Protein AF-J9FXJ0-F1 (afdb_monomer_lite)

pLDDT: mean 94.25, std 7.87, range [60.91, 98.75]

Organism: NCBI:txid749906

Structure (mmCIF, N/CA/C/O backbone):
data_AF-J9FXJ0-F1
#
_entry.id   AF-J9FXJ0-F1
#
loop_
_atom_site.group_PDB
_atom_site.id
_atom_site.type_symbol
_atom_site.label_atom_id
_atom_site.label_alt_id
_atom_site.label_comp_id
_atom_site.label_asym_id
_atom_site.label_entity_id
_atom_site.label_seq_id
_atom_site.pdbx_PDB_ins_code
_atom_site.Cartn_x
_atom_site.Cartn_y
_atom_site.Cartn_z
_atom_site.occupancy
_atom_site.B_iso_or_equiv
_atom_site.auth_seq_id
_atom_site.auth_comp_id
_atom_site.auth_asym_id
_atom_site.auth_atom_id
_atom_site.pdbx_PDB_model_num
ATOM 1 N N . MET A 1 1 ? 8.052 -10.373 -17.684 1.00 60.91 1 MET A N 1
ATOM 2 C CA . MET A 1 1 ? 6.756 -9.693 -17.441 1.00 60.91 1 MET A CA 1
ATOM 3 C C . MET A 1 1 ? 5.986 -10.230 -16.229 1.00 60.91 1 MET A C 1
ATOM 5 O O . MET A 1 1 ? 5.400 -9.420 -15.525 1.00 60.91 1 MET A O 1
ATOM 9 N N . GLY A 1 2 ? 6.023 -11.539 -15.926 1.00 86.44 2 GLY A N 1
ATOM 10 C CA . GLY A 1 2 ? 5.224 -12.137 -14.838 1.00 86.44 2 GLY A CA 1
ATOM 11 C C . GLY A 1 2 ? 5.478 -11.583 -13.428 1.00 86.44 2 GLY A C 1
ATOM 12 O O . GLY A 1 2 ? 4.529 -11.207 -12.755 1.00 86.44 2 GLY A O 1
ATOM 13 N N . LEU A 1 3 ? 6.739 -11.452 -12.996 1.00 92.50 3 LEU A N 1
ATOM 14 C CA . LEU A 1 3 ? 7.059 -11.000 -11.630 1.00 92.50 3 LEU A CA 1
ATOM 15 C C . LEU A 1 3 ? 6.581 -9.567 -11.343 1.00 92.50 3 LEU A C 1
ATOM 17 O O . LEU A 1 3 ? 5.993 -9.305 -10.300 1.00 92.50 3 LEU A O 1
ATOM 21 N N . ARG A 1 4 ? 6.805 -8.640 -12.282 1.00 94.12 4 ARG A N 1
ATOM 22 C CA . ARG A 1 4 ? 6.377 -7.241 -12.138 1.00 94.12 4 ARG A CA 1
ATOM 23 C C . ARG A 1 4 ? 4.856 -7.137 -12.057 1.00 94.12 4 ARG A C 1
ATOM 25 O O . ARG A 1 4 ? 4.350 -6.460 -11.173 1.00 94.12 4 ARG A O 1
ATOM 32 N N . ALA A 1 5 ? 4.142 -7.835 -12.941 1.00 95.56 5 ALA A N 1
ATOM 33 C CA . ALA A 1 5 ? 2.683 -7.875 -12.916 1.00 95.56 5 ALA A CA 1
ATOM 34 C C . ALA A 1 5 ? 2.150 -8.504 -11.617 1.00 95.56 5 ALA A C 1
ATOM 36 O O . ALA A 1 5 ? 1.239 -7.954 -11.006 1.00 95.56 5 ALA A O 1
ATOM 37 N N . ALA A 1 6 ? 2.761 -9.599 -11.150 1.00 97.25 6 ALA A N 1
ATOM 38 C CA . ALA A 1 6 ? 2.395 -10.248 -9.893 1.00 97.25 6 ALA A CA 1
ATOM 39 C C . ALA A 1 6 ? 2.615 -9.332 -8.677 1.00 97.25 6 ALA A C 1
ATOM 41 O O . ALA A 1 6 ? 1.778 -9.298 -7.775 1.00 97.25 6 ALA A O 1
ATOM 42 N N . LEU A 1 7 ? 3.699 -8.550 -8.666 1.00 96.38 7 LEU A N 1
ATOM 43 C CA . LEU A 1 7 ? 3.995 -7.601 -7.593 1.00 96.38 7 LEU A CA 1
ATOM 44 C C . LEU A 1 7 ? 3.002 -6.426 -7.584 1.00 96.38 7 LEU A C 1
ATOM 46 O O . LEU A 1 7 ? 2.478 -6.087 -6.524 1.00 96.38 7 LEU A O 1
ATOM 50 N N . ILE A 1 8 ? 2.679 -5.864 -8.758 1.00 97.88 8 ILE A N 1
ATOM 51 C CA . ILE A 1 8 ? 1.639 -4.828 -8.906 1.00 97.88 8 ILE A CA 1
ATOM 52 C C . ILE A 1 8 ? 0.290 -5.361 -8.408 1.00 97.88 8 ILE A C 1
ATOM 54 O O . ILE A 1 8 ? -0.353 -4.715 -7.585 1.00 97.88 8 ILE A O 1
ATOM 58 N N . ALA A 1 9 ? -0.119 -6.550 -8.862 1.00 98.06 9 ALA A N 1
ATOM 59 C CA . ALA A 1 9 ? -1.387 -7.159 -8.470 1.00 98.06 9 ALA A CA 1
ATOM 60 C C . ALA A 1 9 ? -1.454 -7.426 -6.959 1.00 98.06 9 ALA A C 1
ATOM 62 O O . ALA A 1 9 ? -2.456 -7.109 -6.323 1.00 98.06 9 ALA A O 1
ATOM 63 N N . SER A 1 10 ? -0.372 -7.942 -6.371 1.00 98.31 10 SER A N 1
ATOM 64 C CA . SER A 1 10 ? -0.287 -8.195 -4.928 1.00 98.31 10 SER A CA 1
ATOM 65 C C . SER A 1 10 ? -0.443 -6.906 -4.123 1.00 98.31 10 SER A C 1
ATOM 67 O O . SER A 1 10 ? -1.301 -6.832 -3.244 1.00 98.31 10 SER A O 1
ATOM 69 N N . PHE A 1 11 ? 0.331 -5.863 -4.445 1.00 98.31 11 PHE A N 1
ATOM 70 C CA . PHE A 1 11 ? 0.222 -4.575 -3.757 1.00 98.31 11 PHE A CA 1
ATOM 71 C C . PHE A 1 11 ? -1.148 -3.926 -3.939 1.00 98.31 11 PHE A C 1
ATOM 73 O O . PHE A 1 11 ? -1.686 -3.372 -2.981 1.00 98.31 11 PHE A O 1
ATOM 80 N N . PHE A 1 12 ? -1.740 -4.041 -5.128 1.00 98.50 12 PHE A N 1
ATOM 81 C CA . PHE A 1 12 ? -3.064 -3.500 -5.400 1.00 98.50 12 PHE A CA 1
ATOM 82 C C . PHE A 1 12 ? -4.155 -4.186 -4.570 1.00 98.50 12 PHE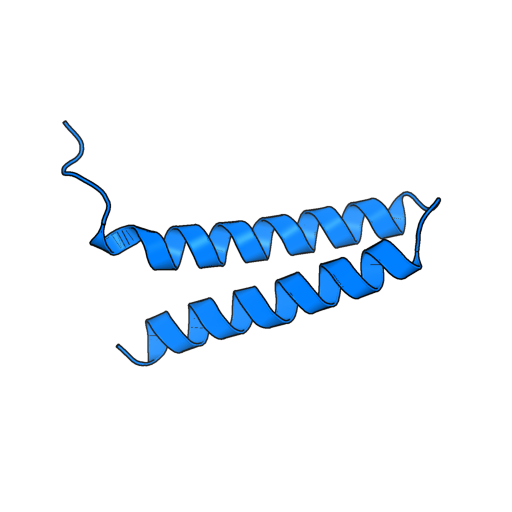 A C 1
ATOM 84 O O . PHE A 1 12 ? -4.922 -3.513 -3.881 1.00 98.50 12 PHE A O 1
ATOM 91 N N . LEU A 1 13 ? -4.198 -5.521 -4.587 1.00 98.69 13 LEU A N 1
ATOM 92 C CA . LEU A 1 13 ? -5.206 -6.297 -3.862 1.00 98.69 13 LEU A CA 1
ATOM 93 C C . LEU A 1 13 ? -5.075 -6.118 -2.347 1.00 98.69 13 LEU A C 1
ATOM 95 O O . LEU A 1 13 ? -6.071 -5.872 -1.667 1.00 98.69 13 LEU A O 1
ATOM 99 N N . ILE A 1 14 ? -3.849 -6.182 -1.817 1.00 98.69 14 ILE A N 1
ATOM 100 C CA . ILE A 1 14 ? -3.601 -5.971 -0.385 1.00 98.69 14 ILE A CA 1
ATOM 101 C C . ILE A 1 14 ? -3.964 -4.533 -0.001 1.00 98.69 14 ILE A C 1
ATOM 103 O O . ILE A 1 14 ? -4.696 -4.330 0.967 1.00 98.69 14 ILE A O 1
ATOM 107 N N . GLY A 1 15 ? -3.513 -3.539 -0.771 1.00 98.56 15 GLY A N 1
ATOM 108 C CA . GLY A 1 15 ? -3.811 -2.130 -0.521 1.00 98.56 15 GLY A CA 1
ATOM 109 C C . GLY A 1 15 ? -5.312 -1.842 -0.503 1.00 98.56 15 GLY A C 1
ATOM 110 O O . GLY A 1 15 ? -5.805 -1.207 0.429 1.00 98.56 15 GLY A O 1
ATOM 111 N N . MET A 1 16 ? -6.061 -2.384 -1.467 1.00 98.62 16 MET A N 1
ATOM 112 C CA . MET A 1 16 ? -7.519 -2.252 -1.526 1.00 98.62 16 MET A CA 1
ATOM 113 C C . MET A 1 16 ? -8.212 -2.917 -0.329 1.00 98.62 16 MET A C 1
ATOM 115 O O . MET A 1 16 ? -9.089 -2.306 0.283 1.00 98.62 16 MET A O 1
ATOM 119 N N . CYS A 1 17 ? -7.791 -4.125 0.058 1.00 98.69 17 CYS A N 1
ATOM 120 C CA . CYS A 1 17 ? -8.296 -4.787 1.262 1.00 98.69 17 CYS A CA 1
ATOM 121 C C . CYS A 1 17 ? -8.070 -3.935 2.518 1.00 98.69 17 CYS A C 1
ATOM 123 O O . CYS A 1 17 ? -8.993 -3.775 3.318 1.00 98.69 17 CYS A O 1
ATOM 125 N N . LEU A 1 18 ? -6.880 -3.345 2.679 1.00 98.56 18 LEU A N 1
ATOM 126 C CA . LEU A 1 18 ? -6.583 -2.464 3.810 1.00 98.56 18 LEU A CA 1
ATOM 127 C C . LEU A 1 18 ? -7.458 -1.206 3.800 1.00 98.56 18 LEU A C 1
ATOM 129 O O . LEU A 1 18 ? -7.968 -0.834 4.854 1.00 98.56 18 LEU A O 1
ATOM 133 N N . LEU A 1 19 ? -7.710 -0.588 2.640 1.00 98.25 19 LEU A N 1
ATOM 134 C CA . LEU A 1 19 ? -8.636 0.549 2.559 1.00 98.25 19 LEU A CA 1
ATOM 135 C C . LEU A 1 19 ? -10.049 0.173 3.009 1.00 98.25 19 LEU A C 1
ATOM 137 O O . LEU A 1 19 ? -10.649 0.903 3.795 1.00 98.25 19 LEU A O 1
ATOM 141 N N . ILE A 1 20 ? -10.567 -0.973 2.558 1.00 98.31 20 ILE A N 1
ATOM 142 C CA . ILE A 1 20 ? -11.907 -1.447 2.937 1.00 98.31 20 ILE A CA 1
ATOM 143 C C . ILE A 1 20 ? -11.970 -1.736 4.443 1.00 98.31 20 ILE A C 1
ATOM 145 O O . ILE A 1 20 ? -12.937 -1.355 5.104 1.00 98.31 20 ILE A O 1
ATOM 149 N N . VAL A 1 21 ? -10.945 -2.386 5.001 1.00 97.88 21 VAL A N 1
ATOM 150 C CA . VAL A 1 21 ? -10.866 -2.677 6.442 1.00 97.88 21 VAL A CA 1
ATOM 151 C C . VAL A 1 21 ? -10.771 -1.389 7.256 1.00 97.88 21 VAL A C 1
ATOM 153 O O . VAL A 1 21 ? -11.540 -1.208 8.198 1.00 97.88 21 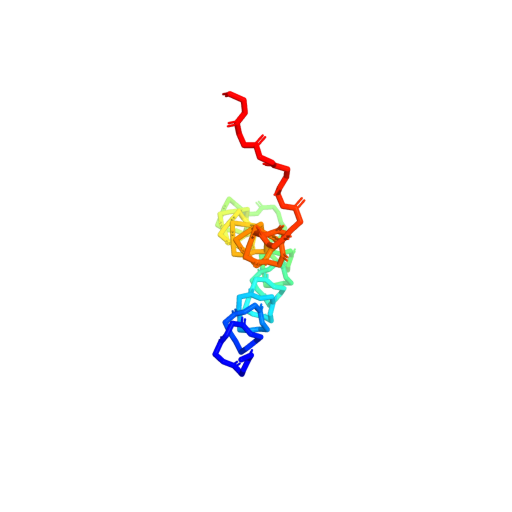VAL A O 1
ATOM 156 N N . GLY A 1 22 ? -9.876 -0.476 6.884 1.00 97.62 22 GLY A N 1
ATOM 157 C CA . GLY A 1 22 ? -9.702 0.793 7.581 1.00 97.62 22 GLY A CA 1
ATOM 158 C C . GLY A 1 22 ? -10.949 1.678 7.508 1.00 97.62 22 GLY A C 1
ATOM 159 O O . GLY A 1 22 ? -11.334 2.272 8.515 1.00 97.62 22 GLY A O 1
ATOM 160 N N . TRP A 1 23 ? -11.655 1.685 6.372 1.00 97.44 23 TRP A N 1
ATOM 161 C CA . TRP A 1 23 ? -12.912 2.422 6.214 1.00 97.44 23 TRP A CA 1
ATOM 162 C C . TRP A 1 23 ? -14.030 1.882 7.116 1.00 97.44 23 TRP A C 1
ATOM 164 O O . TRP A 1 23 ? -14.773 2.659 7.720 1.00 97.44 23 TRP A O 1
ATOM 174 N N . LYS A 1 24 ? -14.102 0.560 7.318 1.00 96.88 24 LYS A N 1
ATOM 175 C CA . LYS A 1 24 ? -15.027 -0.047 8.295 1.00 96.88 24 LYS A CA 1
ATOM 176 C C . LYS A 1 24 ? -14.752 0.375 9.746 1.00 96.88 24 LYS A C 1
ATOM 178 O O . LYS A 1 24 ? -15.605 0.166 10.601 1.00 96.88 24 LYS A O 1
ATOM 183 N N . MET A 1 25 ? -13.602 0.990 10.027 1.00 96.38 25 MET A N 1
ATOM 184 C CA . MET A 1 25 ? -13.205 1.508 11.342 1.00 96.38 25 MET A CA 1
ATOM 185 C C . MET A 1 25 ? -13.313 3.045 11.426 1.00 96.38 25 MET A C 1
ATOM 187 O O . MET A 1 25 ? -12.577 3.682 12.184 1.00 96.38 25 MET A O 1
ATOM 191 N N . THR A 1 26 ? -14.204 3.656 10.635 1.00 91.38 26 THR A N 1
ATOM 192 C CA . THR A 1 26 ? -14.427 5.113 10.608 1.00 91.38 26 THR A CA 1
ATOM 193 C C . THR A 1 26 ? -14.657 5.674 12.018 1.00 91.38 26 THR A C 1
ATOM 195 O O . THR A 1 26 ? -15.390 5.101 12.820 1.00 91.38 26 THR A O 1
ATOM 198 N N . GLY A 1 27 ? -14.007 6.800 12.327 1.00 91.69 27 GLY A N 1
ATOM 199 C CA . GLY A 1 27 ? -14.013 7.417 13.660 1.00 91.69 27 GLY A CA 1
ATOM 200 C C . GLY A 1 27 ? -12.901 6.921 14.592 1.00 91.69 27 GLY A C 1
ATOM 201 O O . GLY A 1 27 ? -12.739 7.466 15.681 1.00 91.69 27 GLY A O 1
ATOM 202 N N . GLN A 1 28 ? -12.095 5.938 14.173 1.00 95.81 28 GLN A N 1
ATOM 203 C CA . GLN A 1 28 ? -10.932 5.462 14.926 1.00 95.81 28 GLN A CA 1
ATOM 204 C C . GLN A 1 28 ? -9.619 5.835 14.229 1.00 95.81 28 GLN A C 1
ATOM 206 O O . GLN A 1 28 ? -9.425 5.545 13.048 1.00 95.81 28 GLN A O 1
ATOM 211 N N . LEU A 1 29 ? -8.653 6.370 14.988 1.00 97.25 29 LEU A N 1
ATOM 212 C CA . LEU A 1 29 ? -7.312 6.689 14.472 1.00 97.25 29 LEU A CA 1
ATOM 213 C C . LEU A 1 29 ? -6.593 5.451 13.905 1.00 97.25 29 LEU A C 1
ATOM 215 O O . LEU A 1 29 ? -5.847 5.544 12.935 1.00 97.25 29 LEU A O 1
ATOM 219 N N . LYS A 1 30 ? -6.866 4.269 14.471 1.00 96.75 30 LYS A N 1
ATOM 220 C CA . LYS A 1 30 ? -6.357 2.987 13.963 1.00 96.75 30 LYS A CA 1
ATOM 221 C C . LYS A 1 30 ? -6.840 2.700 12.539 1.00 96.75 30 LYS A C 1
ATOM 223 O O . LYS A 1 30 ? -6.042 2.271 11.712 1.00 96.75 30 LYS A O 1
ATOM 228 N N . GLY A 1 31 ? -8.115 2.977 12.251 1.00 97.50 31 GLY A N 1
ATOM 229 C CA . GLY A 1 31 ? -8.687 2.840 10.911 1.00 97.50 31 GLY A CA 1
ATOM 230 C C . GLY A 1 31 ? -7.970 3.732 9.906 1.00 97.50 31 GLY A C 1
ATOM 231 O O . GLY A 1 31 ? -7.530 3.252 8.865 1.00 97.50 31 GLY A O 1
ATOM 232 N N . LEU A 1 32 ? -7.738 4.996 10.277 1.00 97.50 32 LEU A N 1
ATOM 233 C CA . LEU A 1 32 ? -6.960 5.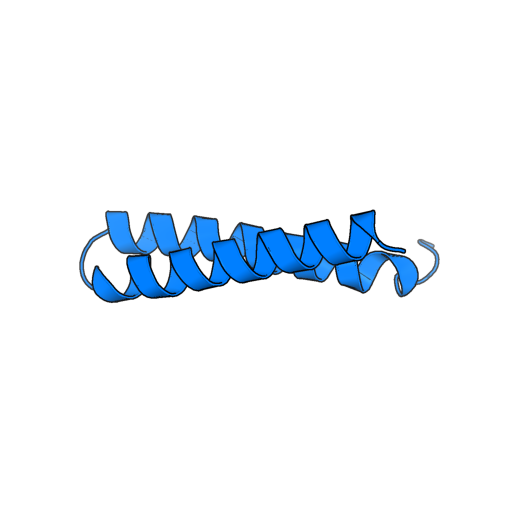932 9.463 1.00 97.50 32 LEU A CA 1
ATOM 234 C C . LEU A 1 32 ? -5.535 5.420 9.198 1.00 97.50 32 LEU A C 1
ATOM 236 O O . LEU A 1 32 ? -5.087 5.434 8.055 1.00 97.50 32 LEU A O 1
ATOM 240 N N . GLY A 1 33 ? -4.840 4.916 10.223 1.00 97.88 33 GLY A N 1
ATOM 241 C CA . GLY A 1 33 ? -3.500 4.340 10.067 1.00 97.88 33 GLY A CA 1
ATOM 242 C C . GLY A 1 33 ? -3.466 3.176 9.070 1.00 97.88 33 GLY A C 1
ATOM 243 O O . GLY A 1 33 ? -2.603 3.138 8.195 1.00 97.88 33 GLY A O 1
ATOM 244 N N . ILE A 1 34 ? -4.444 2.268 9.139 1.00 98.38 34 ILE A N 1
ATOM 245 C CA . ILE A 1 34 ? -4.583 1.154 8.187 1.00 98.38 34 ILE A CA 1
ATOM 246 C C . ILE A 1 34 ? -4.826 1.675 6.765 1.00 98.38 34 ILE A C 1
ATOM 248 O O . ILE A 1 34 ? -4.211 1.180 5.818 1.00 98.38 34 ILE A O 1
ATOM 252 N N . MET A 1 35 ? -5.682 2.689 6.607 1.00 98.25 35 MET A N 1
ATOM 253 C CA . MET A 1 35 ? -5.942 3.292 5.298 1.00 98.25 35 MET A CA 1
ATOM 254 C C . MET A 1 35 ? -4.676 3.911 4.702 1.00 98.25 35 MET A C 1
ATOM 256 O O . MET A 1 35 ? -4.410 3.716 3.520 1.00 98.25 35 MET A O 1
ATOM 260 N N . ILE A 1 36 ? -3.858 4.593 5.509 1.00 98.44 36 ILE A N 1
ATOM 261 C CA . ILE A 1 36 ? -2.584 5.171 5.055 1.00 98.44 36 ILE A CA 1
ATOM 262 C C . ILE A 1 36 ? -1.632 4.075 4.563 1.00 98.44 36 ILE A C 1
ATOM 264 O O . ILE A 1 36 ? -1.053 4.215 3.487 1.00 98.44 36 ILE A O 1
ATOM 268 N N . VAL A 1 37 ? -1.509 2.957 5.287 1.00 98.56 37 VAL A N 1
ATOM 269 C CA . VAL A 1 37 ? -0.708 1.809 4.821 1.00 98.56 37 VAL A CA 1
ATOM 270 C C . VAL A 1 37 ? -1.254 1.269 3.494 1.00 98.56 37 VAL A C 1
ATOM 272 O O . VAL A 1 37 ? -0.481 1.027 2.566 1.00 98.56 37 VAL A O 1
ATOM 275 N N . GLY A 1 38 ? -2.579 1.144 3.364 1.00 98.56 38 GLY A N 1
ATOM 276 C CA . GLY A 1 38 ? -3.229 0.750 2.112 1.00 98.56 38 GLY A CA 1
ATOM 277 C C . GLY A 1 38 ? -2.908 1.692 0.949 1.00 98.56 38 GLY A C 1
ATOM 278 O O . GLY A 1 38 ? -2.543 1.229 -0.131 1.00 98.56 38 GLY A O 1
ATOM 279 N N . LEU A 1 39 ? -2.962 3.008 1.176 1.00 98.56 39 LEU A N 1
ATOM 280 C CA .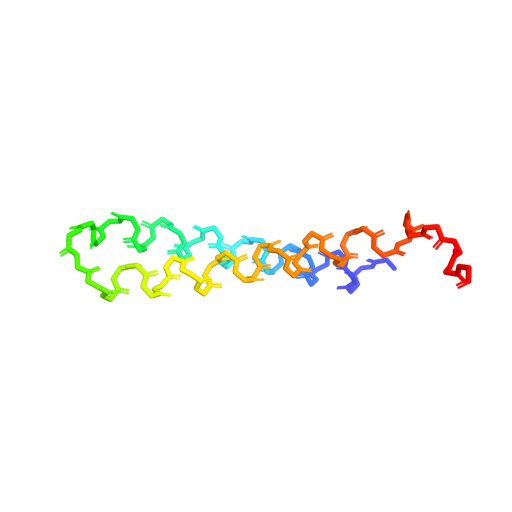 LEU A 1 39 ? -2.600 4.019 0.178 1.00 98.56 39 LEU A CA 1
ATOM 281 C C . LEU A 1 39 ? -1.136 3.905 -0.254 1.00 98.56 39 LEU A C 1
ATOM 283 O O . LEU A 1 39 ? -0.864 3.958 -1.450 1.00 98.56 39 LEU A O 1
ATOM 287 N N . ILE A 1 40 ? -0.200 3.701 0.677 1.00 98.75 40 ILE A N 1
ATOM 288 C CA . ILE A 1 40 ? 1.225 3.528 0.349 1.00 98.75 40 ILE A CA 1
ATOM 289 C C . ILE A 1 40 ? 1.425 2.324 -0.579 1.00 98.75 40 ILE A C 1
ATOM 291 O O . ILE A 1 40 ? 2.160 2.422 -1.566 1.00 98.75 40 ILE A O 1
ATOM 295 N N . LEU A 1 41 ? 0.747 1.202 -0.317 1.00 98.69 41 LEU A N 1
ATOM 296 C CA . LEU A 1 41 ? 0.812 0.026 -1.191 1.00 98.69 41 LEU A CA 1
ATOM 297 C C . LEU A 1 41 ? 0.229 0.309 -2.581 1.00 98.69 41 LEU A C 1
ATOM 299 O O . LEU A 1 41 ? 0.841 -0.061 -3.583 1.00 98.69 41 LEU A O 1
ATOM 303 N N . LEU A 1 42 ? -0.905 1.009 -2.660 1.00 98.56 42 LEU A N 1
ATOM 304 C CA . LEU A 1 42 ? -1.522 1.380 -3.939 1.00 98.56 42 LEU A CA 1
ATOM 305 C C . LEU A 1 42 ? -0.637 2.332 -4.752 1.00 98.56 42 LEU A C 1
ATOM 307 O O . LEU A 1 42 ? -0.455 2.126 -5.952 1.00 98.56 42 LEU A O 1
ATOM 311 N N . LEU A 1 43 ? -0.034 3.330 -4.106 1.00 98.44 43 LEU A N 1
ATOM 312 C CA . LEU A 1 43 ? 0.916 4.238 -4.748 1.00 98.44 43 LEU A CA 1
ATOM 313 C C . LEU A 1 43 ? 2.175 3.493 -5.204 1.00 98.44 43 LEU A C 1
ATOM 315 O O . LEU A 1 43 ? 2.665 3.747 -6.299 1.00 98.44 43 LEU A O 1
ATOM 319 N N . THR A 1 44 ? 2.659 2.519 -4.429 1.00 98.12 44 THR A N 1
ATOM 320 C CA . THR A 1 44 ? 3.796 1.670 -4.824 1.00 98.12 44 THR A CA 1
ATOM 321 C C . THR A 1 44 ? 3.459 0.819 -6.051 1.00 98.12 44 THR A C 1
ATOM 323 O O . THR A 1 44 ? 4.270 0.711 -6.974 1.00 98.12 44 THR A O 1
ATOM 326 N N . ALA A 1 45 ? 2.250 0.250 -6.106 1.00 97.88 45 ALA A N 1
ATOM 327 C CA . ALA A 1 45 ? 1.761 -0.473 -7.279 1.00 97.88 45 ALA A CA 1
ATOM 328 C C . ALA A 1 45 ? 1.711 0.441 -8.515 1.00 97.88 45 ALA A C 1
ATOM 330 O O . ALA A 1 45 ? 2.176 0.050 -9.589 1.00 97.88 45 ALA A O 1
ATOM 331 N N . LEU A 1 46 ? 1.217 1.673 -8.347 1.00 97.12 46 LEU A N 1
ATOM 332 C CA . LEU A 1 46 ? 1.164 2.681 -9.404 1.00 97.12 46 LEU A CA 1
ATOM 333 C C . LEU A 1 46 ? 2.566 3.095 -9.875 1.00 97.12 46 LEU A C 1
ATOM 335 O O . LEU A 1 46 ? 2.813 3.130 -11.075 1.00 97.12 46 LEU A O 1
ATOM 339 N N . MET A 1 47 ? 3.509 3.336 -8.962 1.00 96.31 47 MET A N 1
ATOM 340 C CA . MET A 1 47 ? 4.904 3.645 -9.306 1.00 96.31 47 MET A CA 1
ATOM 341 C C . MET A 1 47 ? 5.545 2.511 -10.110 1.00 96.31 47 MET A C 1
ATOM 343 O O . MET A 1 47 ? 6.174 2.740 -11.143 1.00 96.31 47 MET A O 1
ATOM 347 N N . LEU A 1 48 ? 5.344 1.263 -9.680 1.00 94.94 48 LEU A N 1
ATOM 348 C CA . LEU A 1 48 ? 5.873 0.104 -10.390 1.00 94.94 48 LEU A CA 1
ATOM 349 C C . LEU A 1 48 ? 5.215 -0.083 -11.762 1.00 94.94 48 LEU A C 1
ATOM 351 O O . LEU A 1 48 ? 5.875 -0.559 -12.688 1.00 94.94 48 LEU A O 1
ATOM 355 N N . TYR A 1 49 ? 3.942 0.279 -11.916 1.00 95.12 49 TYR A N 1
ATOM 356 C CA . TYR A 1 49 ? 3.264 0.326 -13.211 1.00 95.12 49 TYR A CA 1
ATOM 357 C C . TYR A 1 49 ? 3.808 1.450 -14.109 1.00 95.12 49 TYR A C 1
ATOM 359 O O . TYR A 1 49 ? 4.054 1.195 -15.288 1.00 95.12 49 TYR A O 1
ATOM 367 N N . ASN A 1 50 ? 4.086 2.628 -13.548 1.00 95.19 50 ASN A N 1
ATOM 368 C CA . ASN A 1 50 ? 4.528 3.815 -14.283 1.00 95.19 50 ASN A CA 1
ATOM 369 C C . ASN A 1 50 ? 6.000 3.783 -14.711 1.00 95.19 50 ASN A C 1
ATOM 371 O O . ASN A 1 50 ? 6.341 4.410 -15.702 1.00 95.19 50 ASN A O 1
ATOM 375 N N . LYS A 1 51 ? 6.857 3.001 -14.043 1.00 91.38 51 LYS A N 1
ATOM 376 C CA . LYS A 1 51 ? 8.303 2.896 -14.333 1.00 91.38 51 LYS A CA 1
ATOM 377 C C . LYS A 1 51 ? 8.742 2.848 -15.824 1.00 91.38 51 LYS A C 1
ATOM 379 O O . LYS A 1 51 ? 9.719 3.495 -16.164 1.00 91.38 51 LYS A O 1
ATOM 384 N N . PRO A 1 52 ? 8.114 2.082 -16.739 1.00 88.31 52 PRO A N 1
ATOM 385 C CA . PRO A 1 52 ? 8.487 2.035 -18.159 1.00 88.31 52 PRO A CA 1
ATOM 386 C C . PRO A 1 52 ? 8.000 3.248 -18.963 1.00 88.31 52 PRO A C 1
ATOM 388 O O . PRO A 1 52 ? 8.357 3.360 -20.128 1.00 88.31 52 PRO A O 1
ATOM 391 N N . PHE A 1 53 ? 7.153 4.088 -18.370 1.00 87.94 53 PHE A N 1
ATOM 392 C CA . PHE A 1 53 ? 6.628 5.324 -18.942 1.00 87.94 53 PHE A CA 1
ATOM 393 C C . PHE A 1 53 ? 7.303 6.561 -18.331 1.00 87.94 53 PHE A C 1
ATOM 395 O O . PHE A 1 53 ? 6.865 7.672 -18.601 1.00 87.94 53 PHE A O 1
ATOM 402 N N . GLU A 1 54 ? 8.312 6.390 -17.467 1.00 85.69 54 GLU A N 1
ATOM 403 C CA . GLU A 1 54 ? 9.111 7.518 -16.990 1.00 85.69 54 GLU A CA 1
ATOM 404 C C . GLU A 1 54 ? 9.929 8.065 -18.166 1.00 85.69 54 GLU A C 1
ATOM 406 O O . GLU A 1 54 ? 10.715 7.331 -18.772 1.00 85.69 54 GLU A O 1
ATOM 411 N N . ASP A 1 55 ? 9.734 9.347 -18.481 1.00 82.50 55 ASP A N 1
ATOM 412 C CA . ASP A 1 55 ? 10.590 10.066 -19.420 1.00 82.50 55 ASP A CA 1
ATOM 413 C C . ASP A 1 55 ? 12.052 10.044 -18.932 1.00 82.50 55 ASP A C 1
ATOM 415 O O . ASP A 1 55 ? 12.305 9.915 -17.723 1.00 82.50 55 A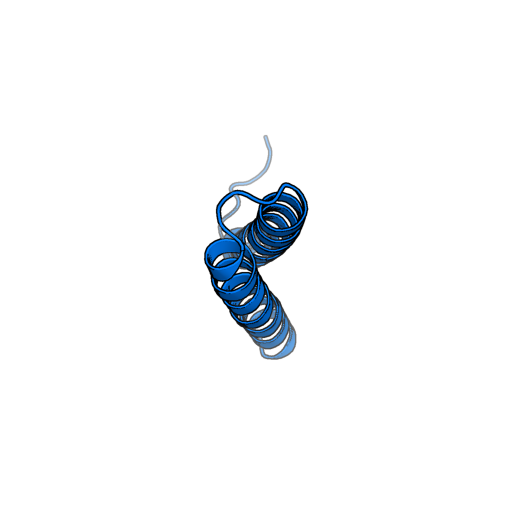SP A O 1
ATOM 419 N N . PRO A 1 56 ? 13.037 10.154 -19.845 1.00 77.56 56 PRO A N 1
ATOM 420 C CA . PRO A 1 56 ? 14.433 1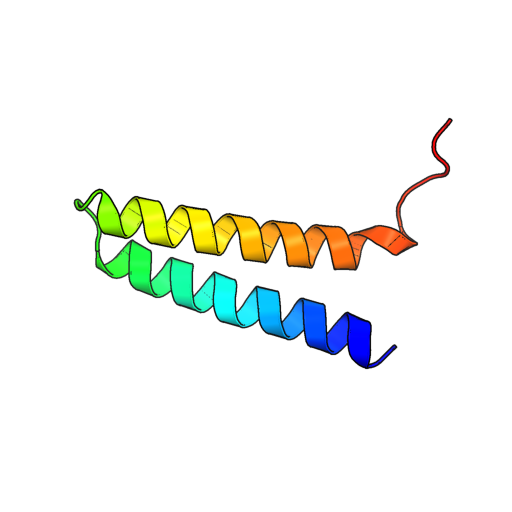0.303 -19.460 1.00 77.56 56 PRO A CA 1
ATOM 421 C C . PRO A 1 56 ? 14.564 11.424 -18.425 1.00 77.56 56 PRO A C 1
ATOM 423 O O . PRO A 1 56 ? 14.080 12.532 -18.638 1.00 77.56 56 PRO A O 1
ATOM 426 N N . LYS A 1 57 ? 15.188 11.124 -17.281 1.00 72.75 57 LYS A N 1
ATOM 427 C CA . LYS A 1 57 ? 15.520 12.161 -16.301 1.00 72.75 57 LYS A CA 1
ATOM 428 C C . LYS A 1 57 ? 16.588 13.054 -16.926 1.00 72.75 57 LYS A C 1
ATOM 430 O O . LYS A 1 57 ? 17.694 12.570 -17.157 1.00 72.75 57 LYS A O 1
ATOM 435 N N . GLU A 1 58 ? 16.198 14.289 -17.234 1.00 66.00 58 GLU A N 1
ATOM 436 C CA . GLU A 1 58 ? 17.077 15.395 -17.645 1.00 66.00 58 GLU A CA 1
ATOM 437 C C . GLU A 1 58 ? 18.221 15.611 -16.640 1.00 66.00 58 GLU A C 1
ATOM 439 O O . GLU A 1 58 ? 17.975 15.472 -15.413 1.00 66.00 58 GLU A O 1
#

Radius of gyration: 13.97 Å; chains: 1; bounding box: 32×28×34 Å

Foldseek 3Di:
DVVLVVLLVVLLVCLVVLLVQLVVVPPDPVSVVSNVSSVVSNVVSVCSVCVVVDDPDD

InterPro domains:
  IPR054198 Protein of unknown function DUF6903 [PF21844] (3-53)

Sequence (58 aa):
MGLRAALIASFFLIGMCLLIVGWKMTGQLKGLGIMIVGLILLLTALMLYNKPFEDPKE

Secondary structure (DSSP, 8-state):
-HHHHHHHHHHHHHHHHHHHHHHTTTT-HHHHHHHHHHHHHHHHHHHHHHGGGPPP--